Protein 2ZI0 (pdb70)

CATH classification: 1.20.5.3800

Secondary structure (DSSP, 8-state):
---HHHHHHHHH--HHHHHHHHHHHHHHHHHT---HHHHHHHHHHHHHHHHHHHHHS--/----HHHHHHHHH--HHHHHHHHHHHHHHHHHT---HHHHHHHHHHHHHHHHH-

Structure (mmCIF, N/CA/C/O backbone):
data_2ZI0
#
_entry.id   2ZI0
#
_cell.length_a   86.455
_cell.length_b   122.043
_cell.length_c   28.193
_cell.angle_alpha   90.00
_cell.angle_beta   90.00
_cell.angle_gamma   90.00
#
_symmetry.space_group_name_H-M   'P 21 21 2'
#
loop_
_entity.id
_entity.type
_entity.pdbx_description
1 polymer 'Protein 2b'
2 polymer "RNA (5'-D(P*AP*GP*AP*CP*AP*GP*CP*AP*UP*UP*AP*UP*GP*CP*UP*GP*UP*CP*UP*UP*U)-3')"
3 water water
#
loop_
_atom_site.group_PDB
_atom_site.id
_atom_site.type_symbol
_atom_site.label_atom_id
_atom_site.label_alt_id
_atom_site.label_comp_id
_atom_site.label_asym_id
_atom_site.label_entity_id
_atom_site.label_seq_id
_atom_site.pdbx_PDB_ins_code
_atom_site.Cartn_x
_atom_site.Cartn_y
_atom_site.Cartn_z
_atom_site.occupancy
_atom_site.B_iso_or_equiv
_atom_site.auth_seq_id
_atom_site.auth_comp_id
_atom_site.auth_asym_id
_atom_site.auth_atom_id
_atom_site.pdbx_PDB_model_num
ATOM 1 N N . GLU A 1 5 ? 13.226 -51.373 -9.712 1.00 30.53 5 GLU A N 1
ATOM 2 C CA . GLU A 1 5 ? 12.014 -52.238 -9.520 1.00 30.54 5 GLU A CA 1
ATOM 3 C C . GLU A 1 5 ? 11.603 -53.007 -10.789 1.00 29.53 5 GLU A C 1
ATOM 4 O O . GLU A 1 5 ? 11.960 -52.623 -11.910 1.00 29.86 5 GLU A O 1
ATOM 10 N N . ILE A 1 6 ? 10.850 -54.091 -10.618 1.00 27.98 6 ILE A N 1
ATOM 11 C CA . ILE A 1 6 ? 10.516 -54.964 -11.751 1.00 26.27 6 ILE A CA 1
ATOM 12 C C . ILE A 1 6 ? 9.395 -54.378 -12.617 1.00 24.32 6 ILE A C 1
ATOM 13 O O . ILE A 1 6 ? 8.301 -54.095 -12.111 1.00 24.82 6 ILE A O 1
ATOM 18 N N . PRO A 1 7 ? 9.669 -54.174 -13.916 1.00 22.17 7 PRO A N 1
ATOM 19 C CA . PRO A 1 7 ? 8.700 -53.615 -14.849 1.00 20.69 7 PRO A CA 1
ATOM 20 C C . PRO A 1 7 ? 7.498 -54.519 -15.070 1.00 19.35 7 PRO A C 1
ATOM 21 O O . PRO A 1 7 ? 7.652 -55.731 -15.173 1.00 19.49 7 PRO A O 1
ATOM 25 N N . LEU A 1 8 ? 6.314 -53.924 -15.169 1.00 17.66 8 LEU A N 1
ATOM 26 C CA . LEU A 1 8 ? 5.068 -54.679 -15.297 1.00 16.43 8 LEU A CA 1
ATOM 27 C C . LEU A 1 8 ? 5.004 -55.623 -16.497 1.00 15.60 8 LEU A C 1
ATOM 28 O O . LEU A 1 8 ? 4.389 -56.669 -16.395 1.00 15.45 8 LEU A O 1
ATOM 33 N N . HIS A 1 9 ? 5.620 -55.276 -17.623 1.00 14.85 9 HIS A N 1
ATOM 34 C CA . HIS A 1 9 ? 5.575 -56.186 -18.769 1.00 14.41 9 HIS A CA 1
ATOM 35 C C . HIS A 1 9 ? 6.295 -57.495 -18.459 1.00 14.37 9 HIS A C 1
ATOM 36 O O . HIS A 1 9 ? 5.900 -58.558 -18.948 1.00 14.42 9 HIS A O 1
ATOM 43 N N . GLU A 1 10 ? 7.337 -57.423 -17.633 1.00 14.26 10 GLU A N 1
ATOM 44 C CA . GLU A 1 10 ? 8.030 -58.628 -17.218 1.00 14.23 10 GLU A CA 1
ATOM 45 C C . GLU A 1 10 ? 7.116 -59.513 -16.375 1.00 13.87 10 GLU A C 1
ATOM 46 O O . GLU A 1 10 ? 7.035 -60.722 -16.607 1.00 14.07 10 GLU A O 1
ATOM 52 N N . ILE A 1 11 ? 6.400 -58.917 -15.432 1.00 13.12 11 ILE A N 1
ATOM 53 C CA . ILE A 1 11 ? 5.378 -59.658 -14.709 1.00 13.24 11 ILE A CA 1
ATOM 54 C C . ILE A 1 11 ? 4.418 -60.350 -15.695 1.00 13.35 11 ILE A C 1
ATOM 55 O O . ILE A 1 11 ? 4.029 -61.509 -15.483 1.00 13.63 11 ILE A O 1
ATOM 60 N N . ILE A 1 12 ? 4.060 -59.646 -16.772 1.00 13.13 12 ILE A N 1
ATOM 61 C CA . ILE A 1 12 ? 3.116 -60.162 -17.753 1.00 13.21 12 ILE A CA 1
ATOM 62 C C . ILE A 1 12 ? 3.696 -61.345 -18.516 1.00 14.41 12 ILE A C 1
ATOM 63 O O . ILE A 1 12 ? 3.025 -62.360 -18.690 1.00 14.53 12 ILE A O 1
ATOM 68 N N . ARG A 1 13 ? 4.949 -61.231 -18.948 1.00 15.74 13 ARG A N 1
ATOM 69 C CA . ARG A 1 13 ? 5.583 -62.315 -19.695 1.00 16.94 13 ARG A CA 1
ATOM 70 C C . ARG A 1 13 ? 5.806 -63.539 -18.844 1.00 17.08 13 ARG A C 1
ATOM 71 O O . ARG A 1 13 ? 5.805 -64.651 -19.362 1.00 17.18 13 ARG A O 1
ATOM 79 N N . LYS A 1 14 ? 5.990 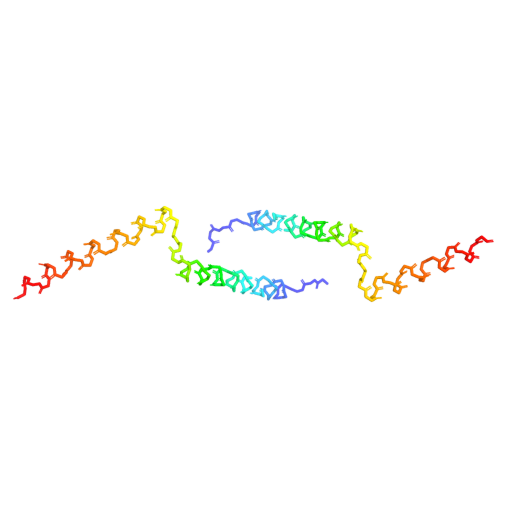-63.350 -17.538 1.00 17.94 14 LYS A N 1
ATOM 80 C CA . LYS A 1 14 ? 6.238 -64.488 -16.658 1.00 18.54 14 LYS A CA 1
ATOM 81 C C . LYS A 1 14 ? 4.950 -65.268 -16.478 1.00 18.85 14 LYS A C 1
ATOM 82 O O . LYS A 1 14 ? 4.925 -66.485 -16.657 1.00 19.01 14 LYS A O 1
ATOM 88 N N . LEU A 1 15 ? 3.867 -64.568 -16.171 1.00 19.39 15 LEU A N 1
ATOM 89 C CA . LEU A 1 15 ? 2.569 -65.222 -16.151 1.00 20.07 15 LEU A CA 1
ATOM 90 C C . LEU A 1 15 ? 2.263 -65.932 -17.469 1.00 20.84 15 LEU A C 1
ATOM 91 O O . LEU A 1 15 ? 1.699 -67.011 -17.451 1.00 21.15 15 LEU A O 1
ATOM 96 N N . GLU A 1 16 ? 2.630 -65.330 -18.600 1.00 21.99 16 GLU A N 1
ATOM 97 C CA . GLU A 1 16 ? 2.444 -65.952 -19.915 1.00 23.56 16 GLU A CA 1
ATOM 98 C C . GLU A 1 16 ? 3.259 -67.235 -20.106 1.00 24.67 16 GLU A C 1
ATOM 99 O O . GLU A 1 16 ? 2.738 -68.228 -20.625 1.00 24.69 16 GLU A O 1
ATOM 105 N N . ARG A 1 17 ? 4.535 -67.206 -19.711 1.00 26.31 17 ARG A N 1
ATOM 106 C CA . ARG A 1 17 ? 5.364 -68.410 -19.684 1.00 28.14 17 ARG A CA 1
ATOM 107 C C . ARG A 1 17 ? 4.669 -69.473 -18.816 1.00 28.40 17 ARG A C 1
ATOM 108 O O . ARG A 1 17 ? 4.589 -70.644 -19.199 1.00 28.20 17 ARG A O 1
ATOM 124 N N . ASN A 1 19 ? 1.274 -69.740 -17.806 1.00 26.94 19 ASN A N 1
ATOM 125 C CA . ASN A 1 19 ? 0.086 -70.229 -18.475 1.00 25.53 19 ASN A CA 1
ATOM 126 C C . ASN A 1 19 ? 0.383 -71.257 -19.590 1.00 25.76 19 ASN A C 1
ATOM 127 O O . ASN A 1 19 ? -0.308 -72.275 -19.683 1.00 25.50 19 ASN A O 1
ATOM 132 N N . GLN A 1 20 ? 1.397 -70.979 -20.426 1.00 25.49 20 GLN A N 1
ATOM 133 C CA . GLN A 1 20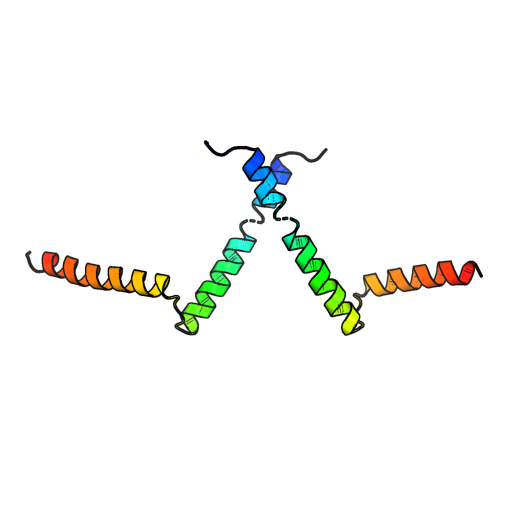 ? 1.898 -71.929 -21.424 1.00 25.60 20 GLN A CA 1
ATOM 134 C C . GLN A 1 20 ? 2.262 -73.289 -20.835 1.00 24.79 20 GLN A C 1
ATOM 135 O O . GLN A 1 20 ? 1.944 -74.319 -21.420 1.00 24.89 20 GLN A O 1
ATOM 141 N N . LYS A 1 21 ? 2.946 -73.302 -19.694 1.00 23.81 21 LYS A N 1
ATOM 142 C CA . LYS A 1 21 ? 3.300 -74.563 -19.075 1.00 23.03 21 LYS A CA 1
ATOM 143 C C . LYS A 1 21 ? 2.053 -75.322 -18.636 1.00 22.76 21 LYS A C 1
ATOM 144 O O . LYS A 1 21 ? 1.992 -76.535 -18.806 1.00 23.24 21 LYS A O 1
ATOM 150 N N . LYS A 1 22 ? 1.057 -74.621 -18.092 1.00 22.06 22 LYS A N 1
ATOM 151 C CA . LYS A 1 22 ? -0.163 -75.282 -17.625 1.00 21.37 22 LYS A CA 1
ATOM 152 C C . LYS A 1 22 ? -0.895 -75.925 -18.773 1.00 20.40 22 LYS A C 1
ATOM 153 O O . LYS A 1 22 ? -1.375 -77.036 -18.648 1.00 20.88 22 LYS A O 1
ATOM 159 N N . GLN A 1 23 ? -0.975 -75.233 -19.895 1.00 19.20 23 GLN A N 1
ATOM 160 C CA . GLN A 1 23 ? -1.615 -75.787 -21.066 1.00 18.32 23 GLN A CA 1
ATOM 161 C C . GLN A 1 23 ? -0.863 -76.993 -21.617 1.00 17.45 23 GLN A C 1
ATOM 162 O O . GLN A 1 23 ? -1.472 -77.942 -22.114 1.00 17.54 23 GLN A O 1
ATOM 168 N N . ALA A 1 24 ? 0.457 -76.963 -21.519 1.00 16.15 24 ALA A N 1
ATOM 169 C CA . ALA A 1 24 ? 1.253 -78.063 -22.011 1.00 15.24 24 ALA A CA 1
ATOM 170 C C . ALA A 1 24 ? 1.023 -79.308 -21.144 1.00 15.13 24 ALA A C 1
ATOM 171 O O . ALA A 1 24 ? 0.831 -80.408 -21.671 1.00 15.07 24 ALA A O 1
ATOM 173 N N . GLN A 1 25 ? 1.022 -79.125 -19.823 1.00 14.85 25 GLN A N 1
ATOM 174 C CA . GLN A 1 25 ? 0.705 -80.194 -18.886 1.00 15.02 25 GLN A CA 1
ATOM 175 C C . GLN A 1 25 ? -0.669 -80.798 -19.165 1.00 14.85 25 GLN A C 1
ATOM 176 O O . GLN A 1 25 ? -0.808 -82.018 -19.271 1.00 15.02 25 GLN A O 1
ATOM 182 N N . ARG A 1 26 ? -1.682 -79.944 -19.280 1.00 14.41 26 ARG A N 1
ATOM 183 C CA . ARG A 1 26 ? -3.040 -80.404 -19.472 1.00 14.51 26 ARG A CA 1
ATOM 184 C C . ARG A 1 26 ? -3.143 -81.199 -20.772 1.00 13.97 26 ARG A C 1
ATOM 185 O O . ARG A 1 26 ? -3.843 -82.218 -20.835 1.00 14.04 26 ARG A O 1
ATOM 193 N N . LYS A 1 27 ? -2.446 -80.729 -21.808 1.00 13.24 27 LYS A N 1
ATOM 194 C CA . LYS A 1 27 ? -2.467 -81.382 -23.101 1.00 12.01 27 LYS A CA 1
ATOM 195 C C . LYS A 1 27 ? -1.819 -82.755 -22.955 1.00 12.05 27 LYS A C 1
ATOM 196 O O . LYS A 1 27 ? -2.340 -83.743 -23.463 1.00 12.36 27 LYS A O 1
ATOM 202 N N . ARG A 1 28 ? -0.697 -82.819 -22.247 1.00 11.42 28 ARG A N 1
ATOM 203 C CA . ARG A 1 28 ? -0.018 -84.072 -22.030 1.00 11.36 28 ARG A CA 1
ATOM 204 C C . ARG A 1 28 ? -0.897 -85.074 -21.264 1.00 11.87 28 ARG A C 1
ATOM 205 O O . ARG A 1 28 ? -0.853 -86.276 -21.525 1.00 12.01 28 ARG A O 1
ATOM 213 N N . HIS A 1 29 ? -1.684 -84.584 -20.313 1.00 12.21 29 HIS A N 1
ATOM 214 C CA . HIS A 1 29 ? -2.475 -85.446 -19.439 1.00 12.75 29 HIS A CA 1
ATOM 215 C C . HIS A 1 29 ? -3.739 -85.880 -20.183 1.00 13.07 29 HIS A C 1
ATOM 216 O O . HIS A 1 29 ? -4.150 -87.028 -20.116 1.00 13.46 29 HIS A O 1
ATOM 223 N N . LYS A 1 30 ? -4.335 -84.960 -20.923 1.00 13.39 30 LYS A N 1
ATOM 224 C CA . LYS A 1 30 ? -5.467 -85.271 -21.765 1.00 13.57 30 LYS A CA 1
ATOM 225 C C . LYS A 1 30 ? -5.138 -86.400 -22.719 1.00 13.39 30 LYS A C 1
ATOM 226 O O . LYS A 1 30 ? -5.924 -87.332 -22.834 1.00 13.71 30 LYS A O 1
ATOM 232 N N . LEU A 1 31 ? -3.991 -86.310 -23.404 1.00 13.11 31 LEU A N 1
ATOM 233 C CA . LEU A 1 31 ? -3.625 -87.278 -24.440 1.00 12.82 31 LEU A CA 1
ATOM 234 C C . LEU A 1 31 ? -3.254 -88.618 -23.844 1.00 13.71 31 LEU A C 1
ATOM 235 O O . LEU A 1 31 ? -3.566 -89.640 -24.434 1.00 14.37 31 LEU A O 1
ATOM 240 N N . ASN A 1 32 ? -2.584 -88.618 -22.693 1.00 14.03 32 ASN A N 1
ATOM 241 C CA . ASN A 1 32 ? -2.390 -89.831 -21.923 1.00 14.52 32 ASN A CA 1
ATOM 242 C C . ASN A 1 32 ? -3.718 -90.556 -21.660 1.00 15.40 32 ASN A C 1
ATOM 243 O O . ASN A 1 32 ? -3.824 -91.779 -21.872 1.00 15.85 32 ASN A O 1
ATOM 248 N N . ARG A 1 33 ? -4.725 -89.816 -21.190 1.00 15.40 33 ARG A N 1
ATOM 249 C CA . ARG A 1 33 ? -5.997 -90.436 -20.806 1.00 15.83 33 ARG A CA 1
ATOM 250 C C . ARG A 1 33 ? -6.724 -91.031 -22.002 1.00 16.42 33 ARG A C 1
ATOM 251 O O . ARG A 1 33 ? -7.170 -92.182 -21.954 1.00 16.36 33 ARG A O 1
ATOM 259 N N . LYS A 1 34 ? -6.813 -90.236 -23.070 1.00 16.81 34 LYS A N 1
ATOM 260 C CA . LYS A 1 34 ? -7.410 -90.618 -24.343 1.00 17.34 34 LYS A CA 1
ATOM 261 C C . LYS A 1 34 ? -6.829 -91.939 -24.832 1.00 17.82 34 LYS A C 1
ATOM 262 O O . LYS A 1 34 ? -7.549 -92.825 -25.281 1.00 18.24 34 LYS A O 1
ATOM 268 N N . GLU A 1 35 ? -5.519 -92.073 -24.700 1.00 18.26 35 GLU A N 1
ATOM 269 C CA . GLU A 1 35 ? -4.785 -93.252 -25.124 1.00 18.94 35 GLU A CA 1
ATOM 270 C C . GLU A 1 35 ? -5.103 -94.482 -24.266 1.00 17.92 35 GLU A C 1
ATOM 271 O O . GLU A 1 35 ? -5.077 -95.609 -24.756 1.00 18.32 35 GLU A O 1
ATOM 277 N N . ARG A 1 36 ? -5.405 -94.265 -22.991 1.00 16.98 36 ARG A N 1
ATOM 278 C CA . ARG A 1 36 ? -5.812 -95.348 -22.109 1.00 15.47 36 ARG A CA 1
ATOM 279 C C . ARG A 1 36 ? -7.325 -95.527 -22.170 1.00 15.04 36 ARG A C 1
ATOM 280 O O . ARG A 1 36 ? -7.869 -96.407 -21.508 1.00 14.64 36 ARG A O 1
ATOM 288 N N . GLY A 1 37 ? -8.000 -94.666 -22.933 1.00 14.64 37 GLY A N 1
ATOM 289 C CA . GLY A 1 37 ? -9.459 -94.642 -22.981 1.00 14.37 37 GLY A CA 1
ATOM 290 C C . GLY A 1 37 ? -10.113 -94.328 -21.646 1.00 14.54 37 GLY A C 1
ATOM 291 O O . GLY A 1 37 ? -11.216 -94.789 -21.359 1.00 14.51 37 GLY A O 1
ATOM 292 N N . HIS A 1 38 ? -9.431 -93.547 -20.815 1.00 14.74 38 HIS A N 1
ATOM 293 C CA . HIS A 1 38 ? -10.003 -93.124 -19.554 1.00 14.62 38 HIS A CA 1
ATOM 294 C C . HIS A 1 38 ? -10.793 -91.826 -19.712 1.00 14.16 38 HIS A C 1
ATOM 295 O O . HIS A 1 38 ? -10.305 -90.873 -20.319 1.00 14.18 38 HIS A O 1
ATOM 302 N N . LYS A 1 39 ? -12.008 -91.810 -19.158 1.00 13.55 39 LYS A N 1
ATOM 303 C CA . LYS A 1 39 ? -12.843 -90.610 -19.052 1.00 12.93 39 LYS A CA 1
ATOM 304 C C . LYS A 1 39 ? -13.326 -90.426 -17.622 1.00 12.90 39 LYS A C 1
ATOM 305 O O . LYS A 1 39 ? -13.327 -91.372 -16.844 1.00 12.93 39 LYS A O 1
ATOM 311 N N . SER A 1 40 ? -13.696 -89.207 -17.246 1.00 13.06 40 SER A N 1
ATOM 312 C CA . SER A 1 40 ? -14.221 -88.999 -15.895 1.00 12.86 40 SER A CA 1
ATOM 313 C C . SER A 1 40 ? -15.731 -89.136 -16.014 1.00 13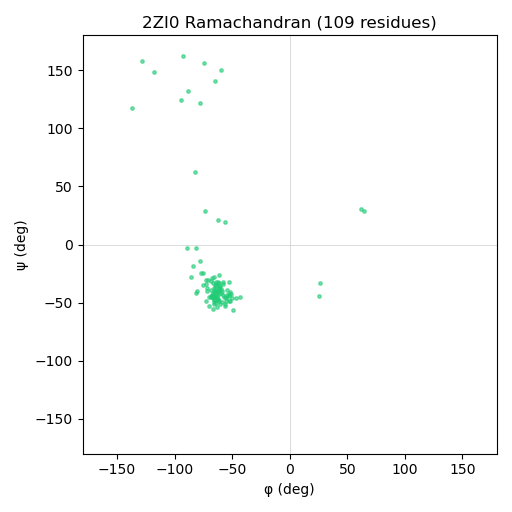.07 40 SER A C 1
ATOM 314 O O . SER A 1 40 ? -16.261 -89.084 -17.131 1.00 13.40 40 SER A O 1
ATOM 317 N N . PRO A 1 41 ? -16.432 -89.346 -14.888 1.00 12.93 41 PRO A N 1
ATOM 318 C CA . PRO A 1 41 ? -17.879 -89.419 -15.007 1.00 12.77 41 PRO A CA 1
ATOM 319 C C . PRO A 1 41 ? -18.489 -88.218 -15.729 1.00 12.97 41 PRO A C 1
ATOM 320 O O . PRO A 1 41 ? -19.504 -88.386 -16.422 1.00 13.08 41 PRO A O 1
ATOM 324 N N . SER A 1 42 ? -17.888 -87.031 -15.593 1.00 12.90 42 SER A N 1
ATOM 325 C CA . SER A 1 42 ? -18.442 -85.831 -16.251 1.00 13.16 42 SER A CA 1
ATOM 326 C C . SER A 1 42 ? -18.055 -85.739 -17.715 1.00 13.15 42 SER A C 1
ATOM 327 O O . SER A 1 42 ? -18.880 -85.406 -18.550 1.00 12.92 42 SER A O 1
ATOM 330 N N . GLU A 1 43 ? -16.803 -86.046 -18.028 1.00 13.82 43 GLU A N 1
ATOM 331 C CA . GLU A 1 43 ? -16.395 -86.221 -19.414 1.00 14.68 43 GLU A CA 1
ATOM 332 C C . GLU A 1 43 ? -17.307 -87.233 -20.114 1.00 14.95 43 GLU A C 1
ATOM 333 O O . GLU A 1 43 ? -17.727 -87.019 -21.256 1.00 15.10 43 GLU A O 1
ATOM 339 N N . GLN A 1 44 ? -17.615 -88.328 -19.418 1.00 15.31 44 GLN A N 1
ATOM 340 C CA . GLN A 1 44 ? -18.418 -89.399 -19.987 1.00 15.71 44 GLN A CA 1
ATOM 341 C C . GLN A 1 44 ? -19.842 -88.930 -20.255 1.00 15.70 44 GLN A C 1
ATOM 342 O O . GLN A 1 44 ? -20.326 -89.017 -21.381 1.00 15.74 44 GLN A O 1
ATOM 348 N N . ARG A 1 45 ? -20.498 -88.413 -19.223 1.00 15.68 45 ARG A N 1
ATOM 349 C CA . ARG A 1 45 ? -21.818 -87.816 -19.357 1.00 15.63 45 ARG A CA 1
ATOM 350 C C . ARG A 1 45 ? -21.826 -86.877 -20.538 1.00 15.44 45 ARG A C 1
ATOM 351 O O . ARG A 1 45 ? -22.735 -86.919 -21.358 1.00 15.77 45 ARG A O 1
ATOM 359 N N . ARG A 1 46 ? -20.796 -86.040 -20.634 1.00 15.48 46 ARG A N 1
ATOM 360 C CA . ARG A 1 46 ? -20.764 -84.979 -21.629 1.00 15.34 46 ARG A CA 1
ATOM 361 C C . ARG A 1 46 ? -20.699 -85.534 -23.052 1.00 15.15 46 ARG A C 1
ATOM 362 O O . ARG A 1 46 ? -21.503 -85.131 -23.896 1.00 15.06 46 ARG A O 1
ATOM 370 N N . SER A 1 47 ? -19.787 -86.470 -23.321 1.00 14.69 47 SER A N 1
ATOM 371 C CA . SER A 1 47 ? -19.766 -87.100 -24.655 1.00 14.85 47 SER A CA 1
ATOM 372 C C . SER A 1 47 ? -21.068 -87.816 -24.998 1.00 14.23 47 SER A C 1
ATOM 373 O O . SER A 1 47 ? -21.526 -87.771 -26.134 1.00 14.24 47 SER A O 1
ATOM 376 N N . GLU A 1 48 ? -21.668 -88.469 -24.015 1.00 13.88 48 GLU A N 1
ATOM 377 C CA . GLU A 1 48 ? -22.905 -89.182 -24.255 1.00 13.66 48 GLU A CA 1
ATOM 378 C C . GLU A 1 48 ? -24.044 -88.261 -24.642 1.00 13.89 48 GLU A C 1
ATOM 379 O O . GLU A 1 48 ? -24.800 -88.563 -25.557 1.00 13.96 48 GLU A O 1
ATOM 385 N N . LEU A 1 49 ? -24.147 -87.116 -23.988 1.00 14.28 49 LEU A N 1
ATOM 386 C CA . LEU A 1 49 ? -25.120 -86.123 -24.420 1.00 14.84 49 LEU A CA 1
ATOM 387 C C . LEU A 1 49 ? -24.890 -85.686 -25.876 1.00 15.19 49 LEU A C 1
ATOM 388 O O . LEU A 1 49 ? -25.839 -85.542 -26.643 1.00 15.06 49 LEU A O 1
ATOM 393 N N . TRP A 1 50 ? -23.624 -85.520 -26.246 1.00 15.96 50 TRP A N 1
ATOM 394 C CA . TRP A 1 50 ? -23.227 -85.109 -27.585 1.00 16.69 50 TRP A CA 1
ATOM 395 C C . TRP A 1 50 ? -23.595 -86.138 -28.663 1.00 16.75 50 TRP A C 1
ATOM 396 O O . TRP A 1 50 ? -24.190 -85.787 -29.684 1.00 16.74 50 TRP A O 1
ATOM 407 N N . HIS A 1 51 ? -23.238 -87.399 -28.433 1.00 16.98 51 HIS A N 1
ATOM 408 C CA . HIS A 1 51 ? -23.545 -88.475 -29.370 1.00 17.21 51 HIS A CA 1
ATOM 409 C C . HIS A 1 51 ? -25.051 -88.653 -29.553 1.00 18.28 51 HIS A C 1
ATOM 410 O O . HIS A 1 51 ? -25.521 -88.918 -30.662 1.00 18.35 51 HIS A O 1
ATOM 417 N N . ALA A 1 52 ? -25.803 -88.495 -28.465 1.00 19.50 52 ALA A N 1
ATOM 418 C CA . ALA A 1 52 ? -27.257 -88.571 -28.518 1.00 20.85 52 ALA A CA 1
ATOM 419 C C . ALA A 1 52 ? -27.813 -87.471 -29.407 1.00 22.04 52 ALA A C 1
ATOM 420 O O . ALA A 1 52 ? -28.741 -87.695 -30.175 1.00 22.27 52 ALA A O 1
ATOM 422 N N . ARG A 1 53 ? -27.219 -86.287 -29.307 1.00 23.93 53 ARG A N 1
ATOM 423 C CA . ARG A 1 53 ? -27.692 -85.107 -30.021 1.00 25.71 53 ARG A CA 1
ATOM 424 C C . ARG A 1 53 ? -27.337 -85.155 -31.506 1.00 26.45 53 ARG A C 1
ATOM 425 O O . ARG A 1 53 ? -28.111 -84.678 -32.332 1.00 26.32 53 ARG A O 1
ATOM 433 N N . GLN A 1 54 ? -26.174 -85.727 -31.831 1.00 27.58 54 GLN A N 1
ATOM 434 C CA . GLN A 1 54 ? -25.771 -85.974 -33.221 1.00 28.86 54 GLN A CA 1
ATOM 435 C C . GLN A 1 54 ? -26.756 -86.892 -33.939 1.00 29.92 54 GLN A C 1
ATOM 436 O O . GLN A 1 54 ? -27.080 -86.673 -35.108 1.00 30.06 54 GLN A O 1
ATOM 442 N N . VAL A 1 55 ? -27.211 -87.925 -33.234 1.00 31.42 55 VAL A N 1
ATOM 443 C CA . VAL A 1 55 ? -28.208 -88.856 -33.753 1.00 33.02 55 VAL A CA 1
ATOM 444 C C . VAL A 1 55 ? -29.519 -88.120 -34.033 1.00 34.38 55 VAL A C 1
ATOM 445 O O . VAL A 1 55 ? -30.108 -88.276 -35.107 1.00 34.33 55 VAL A O 1
ATOM 449 N N . GLU A 1 56 ? -29.950 -87.301 -33.076 1.00 36.21 56 GLU A N 1
ATOM 450 C CA . GLU A 1 56 ? -31.190 -86.543 -33.210 1.00 38.26 56 GLU A CA 1
ATOM 451 C C . GLU A 1 56 ? -31.156 -85.547 -34.366 1.00 39.47 56 GLU A C 1
ATOM 452 O O . GLU A 1 56 ? -32.123 -85.447 -35.117 1.00 39.76 56 GLU A O 1
ATOM 458 N N . LEU A 1 57 ? -30.047 -84.822 -34.505 1.00 41.24 57 LEU A N 1
ATOM 459 C CA . LEU A 1 57 ? -29.900 -83.816 -35.558 1.00 43.05 57 LEU A CA 1
ATOM 460 C C . LEU A 1 57 ? -29.940 -84.412 -36.964 1.00 44.60 57 LEU A C 1
ATOM 461 O O . LEU A 1 57 ? -30.449 -83.776 -37.891 1.00 44.78 57 LEU A O 1
ATOM 466 N N . SER A 1 58 ? -29.415 -85.629 -37.114 1.00 46.56 58 SER A N 1
ATOM 467 C CA . SER A 1 58 ? -29.457 -86.347 -38.399 1.00 48.50 58 SER A CA 1
ATOM 468 C C . SER A 1 58 ? -30.836 -86.968 -38.683 1.00 49.98 58 SER A C 1
ATOM 469 O O . SER A 1 58 ? -31.122 -87.384 -39.810 1.00 49.97 58 SER A O 1
ATOM 472 N N . ALA A 1 59 ? -31.672 -87.026 -37.644 1.00 52.12 59 ALA A N 1
ATOM 473 C CA . ALA A 1 59 ? -33.073 -87.459 -37.742 1.00 54.12 59 ALA A CA 1
ATOM 474 C C . ALA A 1 59 ? -33.973 -86.287 -38.171 1.00 55.57 59 ALA A C 1
ATOM 475 O O . ALA A 1 59 ? -35.105 -86.486 -38.638 1.00 55.84 59 ALA A O 1
ATOM 477 N N . ILE A 1 60 ? -33.455 -85.069 -37.998 1.00 57.35 60 ILE A N 1
ATOM 478 C CA . ILE A 1 60 ? -34.030 -83.861 -38.598 1.00 59.01 60 ILE A CA 1
ATOM 479 C C . ILE A 1 60 ? -33.484 -83.693 -40.027 1.00 60.15 60 ILE A C 1
ATOM 480 O O . ILE A 1 60 ? -34.146 -83.116 -40.890 1.00 60.23 60 ILE A O 1
ATOM 485 N N . ASN A 1 61 ? -32.278 -84.215 -40.264 1.00 61.78 61 ASN A N 1
ATOM 486 C CA . ASN A 1 61 ? -31.642 -84.191 -41.589 1.00 63.31 61 ASN A CA 1
ATOM 487 C C . ASN A 1 61 ? -32.232 -85.202 -42.585 1.00 64.27 61 ASN A C 1
ATOM 488 O O . ASN A 1 61 ? -32.124 -85.015 -43.799 1.00 64.43 61 ASN A O 1
ATOM 493 N N . SER A 1 62 ? -32.843 -86.271 -42.072 1.00 65.54 62 SER A N 1
ATOM 494 C CA . SER A 1 62 ? -33.624 -87.197 -42.911 1.00 66.73 62 SER A CA 1
ATOM 495 C C . SER A 1 62 ? -35.002 -86.606 -43.260 1.00 67.45 62 SER A C 1
ATOM 496 O O . SER A 1 62 ? -35.604 -86.972 -44.273 1.00 67.60 62 SER A O 1
ATOM 499 N N . ASP A 1 63 ? -35.485 -85.691 -42.416 1.00 68.25 63 ASP A N 1
ATOM 500 C CA . ASP A 1 63 ? -36.727 -84.947 -42.655 1.00 68.95 63 ASP A CA 1
ATOM 501 C C . ASP A 1 63 ? -36.548 -83.875 -43.756 1.00 69.14 63 ASP A C 1
ATOM 502 O O . ASP A 1 63 ? -37.238 -82.841 -43.761 1.00 69.18 63 ASP A O 1
ATOM 507 N N . ASN A 1 64 ? -35.622 -84.134 -44.686 1.00 69.32 64 ASN A N 1
ATOM 508 C CA . ASN A 1 64 ? -35.382 -83.255 -45.837 1.00 69.40 64 ASN A CA 1
ATOM 509 C C . ASN A 1 64 ? -36.003 -83.803 -47.123 1.00 69.38 64 ASN A C 1
ATOM 510 O O . ASN A 1 64 ? -36.841 -83.148 -47.750 1.00 69.34 64 ASN A O 1
ATOM 515 N N . ILE B 1 4 ? -12.590 -57.516 -17.709 1.00 39.91 4 ILE B N 1
ATOM 516 C CA . ILE B 1 4 ? -12.593 -56.257 -16.901 1.00 39.74 4 ILE B CA 1
ATOM 517 C C . ILE B 1 4 ? -12.890 -56.479 -15.394 1.00 39.39 4 ILE B C 1
ATOM 518 O O . ILE B 1 4 ? -12.037 -56.195 -14.536 1.00 39.60 4 ILE B O 1
ATOM 523 N N . GLU B 1 5 ? -14.068 -57.035 -15.098 1.00 38.34 5 GLU B N 1
ATOM 524 C CA . GLU B 1 5 ? -14.653 -57.043 -13.749 1.00 37.31 5 GLU B CA 1
ATOM 525 C C . GLU B 1 5 ? -14.151 -58.144 -12.790 1.00 36.00 5 GLU B C 1
ATOM 526 O O . GLU B 1 5 ? -14.947 -58.987 -12.335 1.00 36.10 5 GLU B O 1
ATOM 532 N N . ILE B 1 6 ? -12.851 -58.132 -12.477 1.00 33.99 6 ILE B N 1
ATOM 533 C CA . ILE B 1 6 ? -12.253 -59.088 -11.509 1.00 32.03 6 ILE B CA 1
ATOM 534 C C . ILE B 1 6 ? -11.274 -58.389 -10.556 1.00 29.53 6 ILE B C 1
ATOM 535 O O . ILE B 1 6 ? -10.251 -57.861 -11.012 1.00 29.48 6 ILE B O 1
ATOM 540 N N . PRO B 1 7 ? -11.569 -58.406 -9.240 1.00 27.01 7 PRO B N 1
ATOM 541 C CA . PRO B 1 7 ? -10.849 -57.587 -8.262 1.00 25.25 7 PRO B CA 1
ATOM 542 C C . PRO B 1 7 ? -9.353 -57.881 -8.194 1.00 23.50 7 PRO B C 1
ATOM 543 O O . PRO B 1 7 ? -8.927 -59.004 -8.439 1.00 23.41 7 PRO B O 1
ATOM 547 N N . LEU B 1 8 ? -8.567 -56.869 -7.857 1.00 21.70 8 LEU B N 1
ATOM 548 C CA . LEU B 1 8 ? -7.132 -57.043 -7.719 1.00 20.11 8 LEU B CA 1
ATOM 549 C C . LEU B 1 8 ? -6.749 -57.978 -6.566 1.00 19.60 8 LEU B C 1
ATOM 550 O O . LEU B 1 8 ? -5.818 -58.769 -6.703 1.00 19.59 8 LEU B O 1
ATOM 555 N N . HIS B 1 9 ? -7.461 -57.901 -5.446 1.00 18.71 9 HIS B N 1
ATOM 556 C CA . HIS B 1 9 ? -7.153 -58.762 -4.312 1.00 18.41 9 HIS B CA 1
ATOM 557 C C . HIS B 1 9 ? -7.305 -60.259 -4.617 1.00 18.21 9 HIS B C 1
ATOM 558 O O . HIS B 1 9 ? -6.646 -61.079 -3.9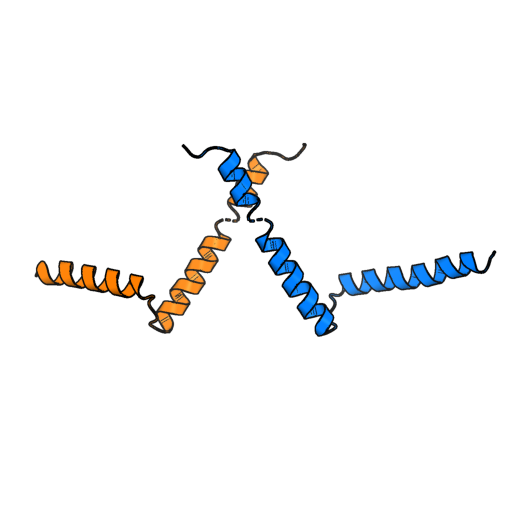83 1.00 17.92 9 HIS B O 1
ATOM 565 N N . GLU B 1 10 ? -8.154 -60.608 -5.588 1.00 18.01 10 GLU B N 1
ATOM 566 C CA . GLU B 1 10 ? -8.301 -62.000 -6.042 1.00 17.74 10 GLU B CA 1
ATOM 567 C C . GLU B 1 10 ? -7.052 -62.464 -6.765 1.00 17.46 10 GLU B C 1
ATOM 568 O O . GLU B 1 10 ? -6.575 -63.583 -6.558 1.00 17.53 10 GLU B O 1
ATOM 574 N N . ILE B 1 11 ? -6.533 -61.601 -7.630 1.00 17.09 11 ILE B N 1
ATOM 575 C CA . ILE B 1 11 ? -5.295 -61.877 -8.332 1.00 16.65 11 ILE B CA 1
ATOM 576 C C . ILE B 1 11 ? -4.177 -62.108 -7.308 1.00 16.42 11 ILE B C 1
ATOM 577 O O . ILE B 1 11 ? -3.468 -63.113 -7.389 1.00 16.71 11 ILE B O 1
ATOM 582 N N . ILE B 1 12 ? -4.040 -61.199 -6.340 1.00 15.66 12 ILE B N 1
ATOM 583 C CA . ILE B 1 12 ? -3.003 -61.324 -5.320 1.00 15.26 12 ILE B CA 1
ATOM 584 C C . ILE B 1 12 ? -3.108 -62.652 -4.563 1.00 16.03 12 ILE B C 1
ATOM 585 O O . ILE B 1 12 ? -2.098 -63.323 -4.377 1.00 15.90 12 ILE B O 1
ATOM 590 N N . ARG B 1 13 ? -4.331 -63.020 -4.165 1.00 16.97 13 ARG B N 1
ATOM 591 C CA . ARG B 1 13 ? -4.660 -64.300 -3.522 1.00 18.13 13 ARG B CA 1
ATOM 592 C C . ARG B 1 13 ? -4.343 -65.518 -4.388 1.00 18.45 13 ARG B C 1
ATOM 593 O O . ARG B 1 13 ? -3.694 -66.462 -3.933 1.00 18.45 13 ARG B O 1
ATOM 601 N N . LYS B 1 14 ? -4.818 -65.508 -5.629 1.00 19.16 14 LYS B N 1
ATOM 602 C CA . LYS B 1 14 ? -4.526 -66.587 -6.563 1.00 20.05 14 LYS B CA 1
ATOM 603 C C . LYS B 1 14 ? -3.011 -66.840 -6.632 1.00 20.40 14 LYS B C 1
ATOM 604 O O . LYS B 1 14 ? -2.551 -67.979 -6.502 1.00 20.63 14 LYS B O 1
ATOM 610 N N . LEU B 1 15 ? -2.241 -65.771 -6.792 1.00 20.98 15 LEU B N 1
ATOM 611 C CA . LEU B 1 15 ? -0.789 -65.877 -6.843 1.00 21.71 15 LEU B CA 1
ATOM 612 C C . LEU B 1 15 ? -0.139 -66.312 -5.519 1.00 22.25 15 LEU B C 1
ATOM 613 O O . LEU B 1 15 ? 0.880 -66.993 -5.530 1.00 21.73 15 LEU B O 1
ATOM 618 N N . GLU B 1 16 ? -0.725 -65.912 -4.391 1.00 23.34 16 GLU B N 1
ATOM 619 C CA . GLU B 1 16 ? -0.301 -66.421 -3.092 1.00 24.74 16 GLU B CA 1
ATOM 620 C C . GLU B 1 16 ? -0.526 -67.933 -3.016 1.00 25.85 16 GLU B C 1
ATOM 621 O O . GLU B 1 16 ? 0.329 -68.656 -2.504 1.00 25.82 16 GLU B O 1
ATOM 627 N N . ARG B 1 17 ? -1.659 -68.402 -3.540 1.00 27.13 17 ARG B N 1
ATOM 628 C CA . ARG B 1 17 ? -1.958 -69.829 -3.573 1.00 28.67 17 ARG B CA 1
ATOM 629 C C . ARG B 1 17 ? -0.920 -70.573 -4.411 1.00 29.42 17 ARG B C 1
ATOM 630 O O . ARG B 1 17 ? -0.335 -71.563 -3.961 1.00 29.21 17 ARG B O 1
ATOM 646 N N . ASN B 1 19 ? 2.052 -69.751 -5.234 1.00 27.94 19 ASN B N 1
ATOM 647 C CA . ASN B 1 19 ? 3.355 -69.670 -4.620 1.00 25.67 19 ASN B CA 1
ATOM 648 C C . ASN B 1 19 ? 3.519 -70.623 -3.448 1.00 24.93 19 ASN B C 1
ATOM 649 O O . ASN B 1 19 ? 4.616 -71.106 -3.240 1.00 25.09 19 ASN B O 1
ATOM 654 N N . GLN B 1 20 ? 2.459 -70.898 -2.680 1.00 23.91 20 GLN B N 1
ATOM 655 C CA . GLN B 1 20 ? 2.562 -71.912 -1.611 1.00 23.24 20 GLN B CA 1
ATOM 656 C C . GLN B 1 20 ? 2.783 -73.302 -2.225 1.00 22.28 20 GLN B C 1
ATOM 657 O O . GLN B 1 20 ? 3.512 -74.114 -1.669 1.00 21.90 20 GLN B O 1
ATOM 663 N N . LYS B 1 21 ? 2.137 -73.558 -3.362 1.00 21.29 21 LYS B N 1
ATOM 664 C CA . LYS B 1 21 ? 2.211 -74.843 -4.055 1.00 20.45 21 LYS B CA 1
ATOM 665 C C . LYS B 1 21 ? 3.578 -75.025 -4.684 1.00 19.74 21 LYS B C 1
ATOM 666 O O . LYS B 1 21 ? 4.051 -76.153 -4.819 1.00 19.81 21 LYS B O 1
ATOM 672 N N . LYS B 1 22 ? 4.212 -73.924 -5.079 1.00 18.71 22 LYS B N 1
ATOM 673 C CA . LYS B 1 22 ? 5.579 -74.001 -5.595 1.00 17.99 22 LYS B CA 1
ATOM 674 C C . LYS B 1 22 ? 6.552 -74.328 -4.478 1.00 16.59 22 LYS B C 1
ATOM 675 O O . LYS B 1 22 ? 7.416 -75.181 -4.647 1.00 16.83 22 LYS B O 1
ATOM 681 N N . GLN B 1 23 ? 6.397 -73.660 -3.339 1.00 14.96 23 GLN B N 1
ATOM 682 C CA . GLN B 1 23 ? 7.174 -73.968 -2.143 1.00 13.73 23 GLN B CA 1
ATOM 683 C C . GLN B 1 23 ? 6.942 -75.392 -1.631 1.00 12.72 23 GLN B C 1
ATOM 684 O O . GLN B 1 23 ? 7.845 -76.028 -1.098 1.00 12.61 23 GLN B O 1
ATOM 690 N N . ALA B 1 24 ? 5.727 -75.893 -1.802 1.00 11.90 24 ALA B N 1
ATOM 691 C CA . ALA B 1 24 ? 5.380 -77.226 -1.357 1.00 11.16 24 ALA B CA 1
ATOM 692 C C . ALA B 1 24 ? 6.125 -78.224 -2.210 1.00 11.18 24 ALA B C 1
ATOM 693 O O . ALA B 1 24 ? 6.623 -79.217 -1.708 1.00 11.23 24 ALA B O 1
ATOM 695 N N . GLN B 1 25 ? 6.223 -77.942 -3.501 1.00 11.42 25 GLN B N 1
ATOM 696 C CA . GLN B 1 25 ? 6.956 -78.811 -4.404 1.00 11.59 25 GLN B CA 1
ATOM 697 C C . GLN B 1 25 ? 8.463 -78.824 -4.144 1.00 11.18 25 GLN B C 1
ATOM 698 O O . GLN B 1 25 ? 9.069 -79.884 -4.146 1.00 11.40 25 GLN B O 1
ATOM 704 N N . ARG B 1 26 ? 9.073 -77.670 -3.918 1.00 10.80 26 ARG B N 1
ATOM 705 C CA . ARG B 1 26 ? 10.478 -77.669 -3.546 1.00 11.12 26 ARG B CA 1
ATOM 706 C C . ARG B 1 26 ? 10.715 -78.517 -2.331 1.00 10.86 26 ARG B C 1
ATOM 707 O O . ARG B 1 26 ? 11.682 -79.282 -2.293 1.00 10.85 26 ARG B O 1
ATOM 715 N N . LYS B 1 27 ? 9.852 -78.365 -1.328 1.00 10.14 27 LYS B N 1
ATOM 716 C CA . LYS B 1 27 ? 10.064 -79.054 -0.081 1.00 10.03 27 LYS B CA 1
ATOM 717 C C . LYS B 1 27 ? 10.025 -80.549 -0.347 1.00 9.98 27 LYS B C 1
ATOM 718 O O . LYS B 1 27 ? 10.913 -81.278 0.071 1.00 9.96 27 LYS B O 1
ATOM 724 N N . ARG B 1 28 ? 9.010 -80.999 -1.073 1.00 9.94 28 ARG B N 1
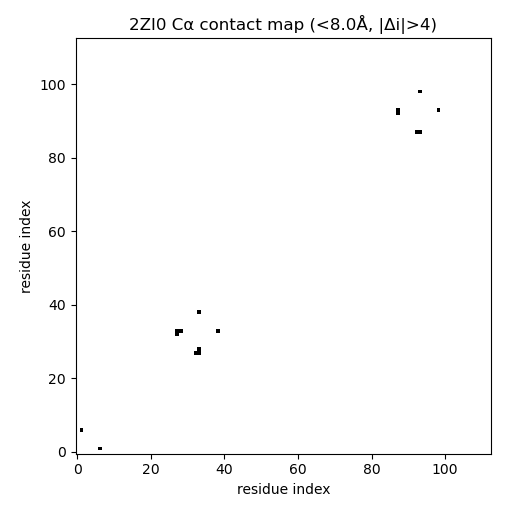ATOM 725 C CA . ARG B 1 28 ? 8.887 -82.401 -1.369 1.00 10.33 28 ARG B CA 1
ATOM 726 C C . ARG B 1 28 ? 10.083 -82.892 -2.159 1.00 11.29 28 ARG B C 1
ATOM 727 O O . ARG B 1 28 ? 10.679 -83.905 -1.806 1.00 12.12 28 ARG B O 1
ATOM 735 N N . HIS B 1 29 ? 10.448 -82.164 -3.208 1.00 11.85 29 HIS B N 1
ATOM 736 C CA . HIS B 1 29 ? 11.600 -82.514 -4.012 1.00 12.49 29 HIS B CA 1
ATOM 737 C C . HIS B 1 29 ? 12.891 -82.448 -3.172 1.00 12.73 29 HIS B C 1
ATOM 738 O O . HIS B 1 29 ? 13.701 -83.370 -3.207 1.00 13.01 29 HIS B O 1
ATOM 745 N N . LYS B 1 30 ? 13.072 -81.378 -2.402 1.00 12.55 30 LYS B N 1
ATOM 746 C CA . LYS B 1 30 ? 14.282 -81.225 -1.595 1.00 12.81 30 LYS B CA 1
ATOM 747 C C . LYS B 1 30 ? 14.467 -82.432 -0.647 1.00 12.65 30 LYS B C 1
ATOM 748 O O . LYS B 1 30 ? 15.528 -83.069 -0.637 1.00 12.76 30 LYS B O 1
ATOM 754 N N . LEU B 1 31 ? 13.426 -82.740 0.127 1.00 12.19 31 LEU B N 1
ATOM 755 C CA . LEU B 1 31 ? 13.462 -83.827 1.099 1.00 11.60 31 LEU B CA 1
ATOM 756 C C . LEU B 1 31 ? 13.698 -85.172 0.413 1.00 11.31 31 LEU B C 1
ATOM 757 O O . LEU B 1 31 ? 14.481 -85.995 0.914 1.00 11.18 31 LEU B O 1
ATOM 762 N N . ASN B 1 32 ? 13.026 -85.387 -0.720 1.00 10.46 32 ASN B N 1
ATOM 763 C CA . ASN B 1 32 ? 13.224 -86.589 -1.506 1.00 10.47 32 ASN B CA 1
ATOM 764 C C . ASN B 1 32 ? 14.689 -86.786 -1.856 1.00 10.90 32 ASN B C 1
ATOM 765 O O . ASN B 1 32 ? 15.210 -87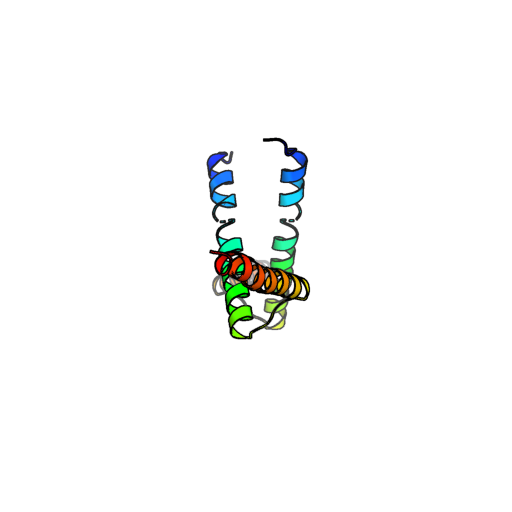.895 -1.751 1.00 11.70 32 ASN B O 1
ATOM 770 N N . ARG B 1 33 ? 15.357 -85.713 -2.259 1.00 10.87 33 ARG B N 1
ATOM 771 C CA . ARG B 1 33 ? 16.760 -85.797 -2.585 1.00 11.00 33 ARG B CA 1
ATOM 772 C C . ARG B 1 33 ? 17.587 -86.121 -1.357 1.00 11.58 33 ARG B C 1
ATOM 773 O O . ARG B 1 33 ? 18.524 -86.889 -1.459 1.00 11.74 33 ARG B O 1
ATOM 781 N N . LYS B 1 34 ? 17.266 -85.519 -0.210 1.00 12.43 34 LYS B N 1
ATOM 782 C CA . LYS B 1 34 ? 17.967 -85.817 1.047 1.00 13.29 34 LYS B CA 1
ATOM 783 C C . LYS B 1 34 ? 17.943 -87.315 1.369 1.00 13.03 34 LYS B C 1
ATOM 784 O O . LYS B 1 34 ? 18.964 -87.897 1.734 1.00 12.60 34 LYS B O 1
ATOM 790 N N . GLU B 1 35 ? 16.776 -87.933 1.238 1.00 13.15 35 GLU B N 1
ATOM 791 C CA . GLU B 1 35 ? 16.648 -89.349 1.550 1.00 13.73 35 GLU B CA 1
ATOM 792 C C . GLU B 1 35 ? 17.602 -90.172 0.711 1.00 13.73 35 GLU B C 1
ATOM 793 O O . GLU B 1 35 ? 18.273 -91.057 1.234 1.00 14.81 35 GLU B O 1
ATOM 799 N N . ARG B 1 36 ? 17.691 -89.860 -0.576 1.00 12.94 36 ARG B N 1
ATOM 800 C CA . ARG B 1 36 ? 18.544 -90.604 -1.473 1.00 12.01 36 ARG B CA 1
ATOM 801 C C . ARG B 1 36 ? 20.000 -90.158 -1.384 1.00 11.53 36 ARG B C 1
ATOM 802 O O . ARG B 1 36 ? 20.857 -90.728 -2.039 1.00 11.68 36 ARG B O 1
ATOM 810 N N . GLY B 1 37 ? 20.279 -89.141 -0.579 1.00 11.10 37 GLY B N 1
ATOM 811 C CA . GLY B 1 37 ? 21.624 -88.565 -0.485 1.00 10.74 37 GLY B CA 1
ATOM 812 C C . GLY B 1 37 ? 22.116 -87.908 -1.765 1.00 10.98 37 GLY B C 1
ATOM 813 O O . GLY B 1 37 ? 23.315 -87.862 -2.017 1.00 11.15 37 GLY B O 1
ATOM 814 N N . HIS B 1 38 ? 21.194 -87.388 -2.572 1.00 11.19 38 HIS B N 1
ATOM 815 C CA . HIS B 1 38 ? 21.528 -86.825 -3.873 1.00 11.61 38 HIS B CA 1
ATOM 816 C C . HIS B 1 38 ? 21.750 -85.300 -3.834 1.00 11.90 38 HIS B C 1
ATOM 817 O O . HIS B 1 38 ? 20.881 -84.546 -3.389 1.00 12.10 38 HIS B O 1
ATOM 824 N N . LYS B 1 39 ? 22.917 -84.861 -4.304 1.00 12.06 39 LYS B N 1
ATOM 825 C CA . LYS B 1 39 ? 23.211 -83.444 -4.513 1.00 12.25 39 LYS B CA 1
ATOM 826 C C . LYS B 1 39 ? 23.473 -83.183 -5.985 1.00 12.69 39 LYS B C 1
ATOM 827 O O . LYS B 1 39 ? 23.986 -84.043 -6.688 1.00 13.10 39 LYS B O 1
ATOM 833 N N . SER B 1 40 ? 23.128 -81.993 -6.459 1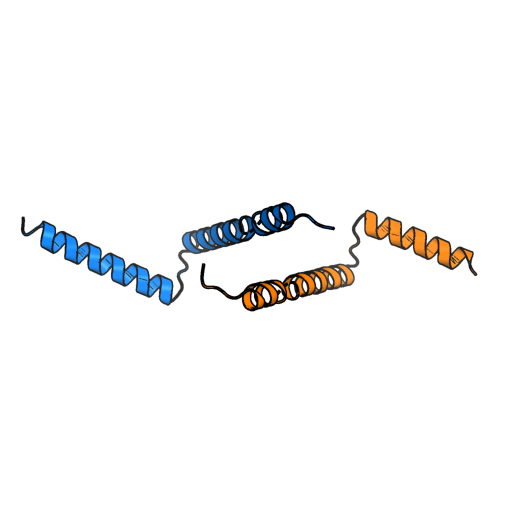.00 13.15 40 SER B N 1
ATOM 834 C CA . SER B 1 40 ? 23.562 -81.558 -7.781 1.00 13.20 40 SER B CA 1
ATOM 835 C C . SER B 1 40 ? 25.032 -81.208 -7.678 1.00 13.29 40 SER B C 1
ATOM 836 O O . SER B 1 40 ? 25.515 -80.926 -6.583 1.00 13.58 40 SER B O 1
ATOM 839 N N . PRO B 1 41 ? 25.763 -81.248 -8.801 1.00 13.55 41 PRO B N 1
ATOM 840 C CA . PRO B 1 41 ? 27.151 -80.784 -8.814 1.00 13.65 41 PRO B CA 1
ATOM 841 C C . PRO B 1 41 ? 27.380 -79.481 -8.048 1.00 13.95 41 PRO B C 1
ATOM 842 O O . PRO B 1 41 ? 28.340 -79.387 -7.286 1.00 13.43 41 PRO B O 1
ATOM 846 N N . SER B 1 42 ? 26.504 -78.493 -8.238 1.00 14.88 42 SER B N 1
ATOM 847 C CA . SER B 1 42 ? 26.660 -77.202 -7.555 1.00 15.87 42 SER B CA 1
ATOM 848 C C . SER B 1 42 ? 26.470 -77.313 -6.037 1.00 16.41 42 SER B C 1
ATOM 849 O O . SER B 1 42 ? 27.214 -76.706 -5.269 1.00 16.26 42 SER B O 1
ATOM 852 N N . GLU B 1 43 ? 25.474 -78.096 -5.624 1.00 17.60 43 GLU B N 1
ATOM 853 C CA . GLU B 1 43 ? 25.205 -78.367 -4.211 1.00 18.71 43 GLU B CA 1
ATOM 854 C C . GLU B 1 43 ? 26.394 -79.041 -3.522 1.00 19.53 43 GLU B C 1
ATOM 855 O O . GLU B 1 43 ? 26.656 -78.778 -2.347 1.00 19.75 43 GLU B O 1
ATOM 861 N N . GLN B 1 44 ? 27.103 -79.906 -4.251 1.00 20.56 44 GLN B N 1
ATOM 862 C CA . GLN B 1 44 ? 28.363 -80.493 -3.769 1.00 21.86 44 GLN B CA 1
ATOM 863 C C . GLN B 1 44 ? 29.451 -79.440 -3.536 1.00 22.49 44 GLN B C 1
ATOM 864 O O . GLN B 1 44 ? 30.026 -79.386 -2.446 1.00 22.70 44 GLN B O 1
ATOM 870 N N . ARG B 1 45 ? 29.733 -78.621 -4.556 1.00 23.49 45 ARG B N 1
ATOM 871 C CA . ARG B 1 45 ? 30.699 -77.521 -4.439 1.00 24.54 45 ARG B CA 1
ATOM 872 C C . ARG B 1 45 ? 30.423 -76.674 -3.209 1.00 25.00 45 ARG B C 1
ATOM 873 O O . ARG B 1 45 ? 31.299 -76.531 -2.346 1.00 25.22 45 ARG B O 1
ATOM 881 N N . ARG B 1 46 ? 29.197 -76.149 -3.125 1.00 25.59 46 ARG B N 1
ATOM 882 C CA . ARG B 1 46 ? 28.752 -75.313 -2.008 1.00 26.24 46 ARG B CA 1
ATOM 883 C C . ARG B 1 46 ? 29.018 -75.915 -0.638 1.00 27.08 46 ARG B C 1
ATOM 884 O O . ARG B 1 46 ? 29.499 -75.220 0.262 1.00 27.00 46 ARG B O 1
ATOM 892 N N . SER B 1 47 ? 28.694 -77.200 -0.483 1.00 28.18 47 SER B N 1
ATOM 893 C CA . SER B 1 47 ? 28.831 -77.879 0.804 1.00 29.23 47 SER B CA 1
ATOM 894 C C . SER B 1 47 ? 30.291 -78.153 1.151 1.00 29.80 47 SER B C 1
ATOM 895 O O . SER B 1 47 ? 30.664 -78.120 2.321 1.00 29.93 47 SER B O 1
ATOM 898 N N . GLU B 1 48 ? 31.111 -78.422 0.137 1.00 30.62 48 GLU B N 1
ATOM 899 C CA . GLU B 1 48 ? 32.548 -78.585 0.345 1.00 31.53 48 GLU B CA 1
ATOM 900 C C . GLU B 1 48 ? 33.189 -77.282 0.808 1.00 32.22 48 GLU B C 1
ATOM 901 O O . GLU B 1 48 ? 33.956 -77.272 1.772 1.00 32.24 48 GLU B O 1
ATOM 907 N N . LEU B 1 49 ? 32.863 -76.189 0.117 1.00 33.16 49 LEU B N 1
ATOM 908 C CA . LEU B 1 49 ? 33.395 -74.867 0.442 1.00 34.09 49 LEU B CA 1
ATOM 909 C C . LEU B 1 49 ? 32.975 -74.406 1.836 1.00 34.75 49 LEU B C 1
ATOM 910 O O . LEU B 1 49 ? 33.726 -73.692 2.510 1.00 34.82 49 LEU B O 1
ATOM 915 N N . TRP B 1 50 ? 31.779 -74.818 2.259 1.00 35.50 50 TRP B N 1
ATOM 916 C CA . TRP B 1 50 ? 31.294 -74.527 3.602 1.00 36.33 50 TRP B CA 1
ATOM 917 C C . TRP B 1 50 ? 32.063 -75.321 4.654 1.00 36.60 50 TRP B C 1
ATOM 918 O O . TRP B 1 50 ? 32.589 -74.739 5.609 1.00 36.61 50 TRP B O 1
ATOM 929 N N . HIS B 1 51 ? 32.121 -76.644 4.471 1.00 36.90 51 HIS B N 1
ATOM 930 C CA . HIS B 1 51 ? 32.847 -77.541 5.376 1.00 37.21 51 HIS B CA 1
ATOM 931 C C . HIS B 1 51 ? 34.330 -77.156 5.479 1.00 37.57 51 HIS B C 1
ATOM 932 O O . HIS B 1 51 ? 34.940 -77.319 6.537 1.00 37.42 51 HIS B O 1
ATOM 939 N N . ALA B 1 52 ? 34.886 -76.631 4.383 1.00 38.08 52 ALA B N 1
ATOM 940 C CA . ALA B 1 52 ? 36.257 -76.105 4.346 1.00 38.55 52 ALA B CA 1
ATOM 941 C C . ALA B 1 52 ? 36.429 -74.859 5.218 1.00 39.05 52 ALA B C 1
ATOM 942 O O . ALA B 1 52 ? 37.400 -74.764 5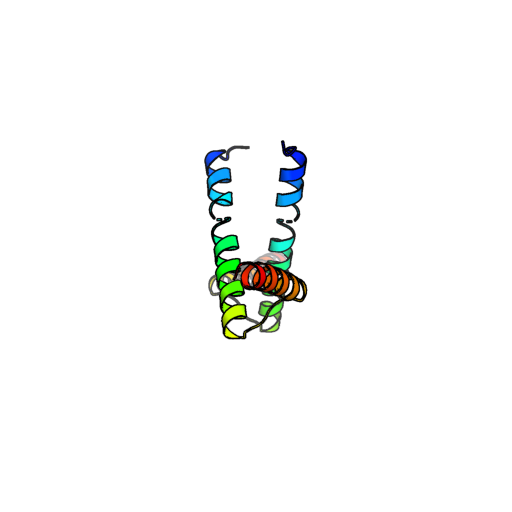.972 1.00 39.21 52 ALA B O 1
ATOM 944 N N . ARG B 1 53 ? 35.494 -73.911 5.110 1.00 39.68 53 ARG B N 1
ATOM 945 C CA . ARG B 1 53 ? 35.486 -72.695 5.944 1.00 40.27 53 ARG B CA 1
ATOM 946 C C . ARG B 1 53 ? 35.295 -73.015 7.429 1.00 40.38 53 ARG B C 1
ATOM 947 O O . ARG B 1 53 ? 35.863 -72.340 8.292 1.00 40.40 53 ARG B O 1
ATOM 955 N N . GLN B 1 54 ? 34.489 -74.040 7.709 1.00 40.55 54 GLN B N 1
ATOM 956 C CA . GLN B 1 54 ? 34.187 -74.471 9.078 1.00 40.70 54 GLN B CA 1
ATOM 957 C C . GLN B 1 54 ? 35.351 -75.171 9.777 1.00 40.77 54 GLN B C 1
ATOM 958 O O . GLN B 1 54 ? 35.575 -74.951 10.967 1.00 40.75 54 GLN B O 1
ATOM 964 N N . VAL B 1 55 ? 36.071 -76.016 9.038 1.00 40.95 55 VAL B N 1
ATOM 965 C CA . VAL B 1 55 ? 37.246 -76.737 9.550 1.00 41.11 55 VAL B CA 1
ATOM 966 C C . VAL B 1 55 ? 38.440 -75.780 9.733 1.00 41.30 55 VAL B C 1
ATOM 967 O O . VAL B 1 55 ? 39.280 -75.966 10.630 1.00 41.30 55 VAL B O 1
ATOM 971 N N . GLU B 1 56 ? 38.491 -74.747 8.890 1.00 41.32 56 GLU B N 1
ATOM 972 C CA . GLU B 1 56 ? 39.525 -73.713 8.968 1.00 41.26 56 GLU B CA 1
ATOM 973 C C . GLU B 1 56 ? 39.417 -72.880 10.251 1.00 41.26 56 GLU B C 1
ATOM 974 O O . GLU B 1 56 ? 40.420 -72.352 10.737 1.00 41.27 56 GLU B O 1
ATOM 980 N N . LEU B 1 57 ? 38.198 -72.767 10.783 1.00 41.24 57 LEU B N 1
ATOM 981 C CA . LEU B 1 57 ? 37.944 -72.071 12.049 1.00 41.16 57 LEU B CA 1
ATOM 982 C C . LEU B 1 57 ? 38.588 -72.795 13.235 1.00 41.11 57 LEU B C 1
ATOM 983 O O . LEU B 1 57 ? 39.318 -72.183 14.017 1.00 41.12 57 LEU B O 1
ATOM 988 N N . SER B 1 58 ? 38.326 -74.097 13.351 1.00 41.06 58 SER B N 1
ATOM 989 C CA . SER B 1 58 ? 38.887 -74.916 14.428 1.00 41.01 58 SER B CA 1
ATOM 990 C C . SER B 1 58 ? 40.337 -75.303 14.149 1.00 40.95 58 SER B C 1
ATOM 991 O O . SER B 1 58 ? 41.244 -74.929 14.894 1.00 40.87 58 SER B O 1
#

Foldseek 3Di:
DDDVVVVVVVVVCVVVVVVVVVVVVVVCVVVVHDDPVRVVVVVVVVVVVVVVVVVVVVD/DPDDPVVVVVVVVCVVVVVVVCVVVVVVCVVVVDDDPVRVVVVVVVVVVVVVVD

Organism: Tomato aspermy virus (NCBI:txid12315)

Sequence (113 aa):
EIPLHEIIRKLERNQKKQAQRKRHKLNRKERGHKSPSEQRRSELWHARQVELSAINSDNIEIPLHEIIRKLERNQKKQAQRKRHKLNRKERGHKSPSEQRRSELWHARQVELS

Radius of gyration: 25.94 Å; Cα contacts (8 Å, |Δi|>4): 8; chains: 2; bounding box: 76×43×60 Å

Solvent-accessible surface area: 11964 Å² total

B-factor: mean 21.16, std 10.98, range [2.0, 70.96]

InterPro domains:
  IPR004946 Cucumovirus protein 2B [PF03263] (1-95)